Protein AF-A0A7U9MR06-F1 (afdb_monomer_lite)

Structure (mmCIF, N/CA/C/O backbone):
data_AF-A0A7U9MR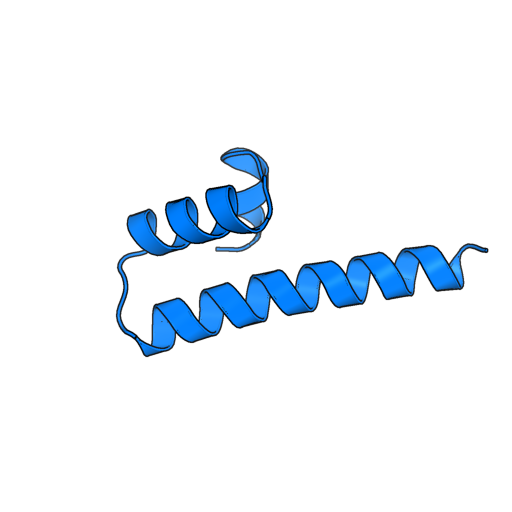06-F1
#
_entry.id   AF-A0A7U9MR06-F1
#
loop_
_atom_site.group_PDB
_atom_site.id
_atom_site.type_symbol
_atom_site.label_atom_id
_atom_site.label_alt_id
_atom_site.label_comp_id
_atom_site.label_asym_id
_atom_site.label_entity_id
_atom_site.label_seq_id
_atom_site.pdbx_PDB_ins_code
_atom_site.Cartn_x
_atom_site.Cartn_y
_atom_site.Cartn_z
_atom_site.occupancy
_atom_site.B_iso_or_equiv
_atom_site.auth_seq_id
_atom_site.auth_comp_id
_atom_site.auth_asym_id
_atom_site.auth_atom_id
_atom_site.pdbx_PDB_model_num
ATOM 1 N N . MET A 1 1 ? 22.377 0.860 -18.644 1.00 63.03 1 MET A N 1
ATOM 2 C CA . MET A 1 1 ? 22.405 1.002 -17.166 1.00 63.03 1 MET A CA 1
ATOM 3 C C . MET A 1 1 ? 21.276 1.886 -16.637 1.00 63.03 1 MET A C 1
ATOM 5 O O . MET A 1 1 ? 20.711 1.513 -15.626 1.00 63.03 1 MET A O 1
ATOM 9 N N . ARG A 1 2 ? 20.889 2.991 -17.300 1.00 68.06 2 ARG A N 1
ATOM 10 C CA . ARG A 1 2 ? 19.747 3.826 -16.856 1.00 68.06 2 ARG A CA 1
ATOM 11 C C . ARG A 1 2 ? 18.378 3.174 -17.092 1.00 68.06 2 ARG A C 1
ATOM 13 O O . ARG A 1 2 ? 17.455 3.383 -16.317 1.00 68.06 2 ARG A O 1
ATOM 20 N N . ASP A 1 3 ? 18.264 2.355 -18.132 1.00 78.12 3 ASP A N 1
ATOM 21 C CA . ASP A 1 3 ? 17.009 1.698 -18.514 1.00 78.12 3 ASP A CA 1
ATOM 22 C C . ASP A 1 3 ? 16.573 0.646 -17.489 1.00 78.12 3 ASP A C 1
ATOM 24 O O . ASP A 1 3 ? 15.398 0.565 -17.152 1.00 78.12 3 ASP A O 1
ATOM 28 N N . GLN A 1 4 ? 17.531 -0.102 -16.934 1.00 83.06 4 GLN A N 1
ATOM 29 C CA . GLN A 1 4 ? 17.254 -1.151 -15.954 1.00 83.06 4 GLN A CA 1
ATOM 30 C C . GLN A 1 4 ? 16.720 -0.570 -14.638 1.00 83.06 4 GLN A C 1
ATOM 32 O O . GLN A 1 4 ? 15.681 -1.011 -14.161 1.00 83.06 4 GLN A O 1
ATOM 37 N N . GLU A 1 5 ? 17.360 0.478 -14.113 1.00 85.25 5 GLU A N 1
ATOM 38 C CA . GLU A 1 5 ? 16.916 1.136 -12.877 1.00 85.25 5 GLU A CA 1
ATOM 39 C C . GLU A 1 5 ? 15.509 1.741 -13.028 1.00 85.25 5 GLU A C 1
ATOM 41 O O . GLU A 1 5 ? 14.680 1.644 -12.124 1.00 85.25 5 GLU A O 1
ATOM 46 N N . ASN A 1 6 ? 15.203 2.322 -14.193 1.00 88.06 6 ASN A N 1
ATOM 47 C CA . ASN A 1 6 ? 13.869 2.848 -14.486 1.00 88.06 6 ASN A CA 1
ATOM 48 C C . ASN A 1 6 ? 12.809 1.739 -14.550 1.00 88.06 6 ASN A C 1
ATOM 50 O O . ASN A 1 6 ? 11.696 1.928 -14.055 1.00 88.06 6 ASN A O 1
ATOM 54 N N . ILE A 1 7 ? 13.150 0.586 -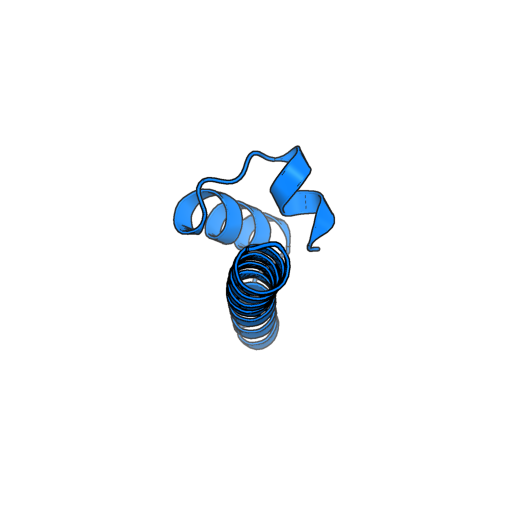15.131 1.00 90.12 7 ILE A N 1
ATOM 55 C CA . ILE A 1 7 ? 12.269 -0.586 -15.175 1.00 90.12 7 ILE A CA 1
ATOM 56 C C . ILE A 1 7 ? 12.029 -1.123 -13.760 1.00 90.12 7 ILE A C 1
ATOM 58 O O . ILE A 1 7 ? 10.882 -1.367 -13.391 1.00 90.12 7 ILE A O 1
ATOM 62 N N . GLU A 1 8 ? 13.077 -1.258 -12.948 1.00 91.25 8 GLU A N 1
ATOM 63 C CA . GLU A 1 8 ? 12.969 -1.739 -11.566 1.00 91.25 8 GLU A CA 1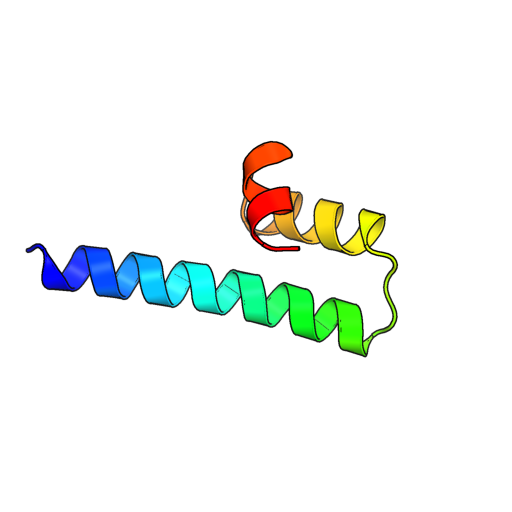
ATOM 64 C C . GLU A 1 8 ? 12.096 -0.815 -10.712 1.00 91.25 8 GLU A C 1
ATOM 66 O O . GLU A 1 8 ? 11.157 -1.285 -10.067 1.00 91.25 8 GLU A O 1
ATOM 71 N N . LYS A 1 9 ? 12.312 0.504 -10.805 1.00 89.44 9 LYS A N 1
ATOM 72 C CA . LYS A 1 9 ? 11.462 1.512 -10.154 1.00 89.44 9 LYS A CA 1
ATOM 73 C C . LYS A 1 9 ? 10.011 1.434 -10.631 1.00 89.44 9 LYS A C 1
ATOM 75 O O . LYS A 1 9 ? 9.091 1.546 -9.825 1.00 89.44 9 LYS A O 1
ATOM 80 N N . GLY A 1 10 ? 9.784 1.228 -11.928 1.00 92.25 10 GLY A N 1
ATOM 81 C CA . GLY A 1 10 ? 8.441 1.063 -12.487 1.00 92.25 10 GLY A CA 1
ATOM 82 C C . GLY A 1 10 ? 7.722 -0.173 -11.939 1.00 92.25 10 GLY A C 1
ATOM 83 O O . GLY A 1 10 ? 6.558 -0.092 -11.545 1.00 92.25 10 GLY A O 1
ATOM 84 N N . ILE A 1 11 ? 8.425 -1.306 -11.857 1.00 94.31 11 ILE A N 1
ATOM 85 C CA . ILE A 1 11 ? 7.900 -2.559 -11.300 1.00 94.31 11 ILE A CA 1
ATOM 86 C C . ILE A 1 11 ? 7.581 -2.399 -9.811 1.00 94.31 11 ILE A C 1
ATOM 88 O O . ILE A 1 11 ? 6.536 -2.866 -9.356 1.00 94.31 11 ILE A O 1
ATOM 92 N N . GLU A 1 12 ? 8.457 -1.747 -9.047 1.00 94.25 12 GLU A N 1
ATOM 93 C CA . GLU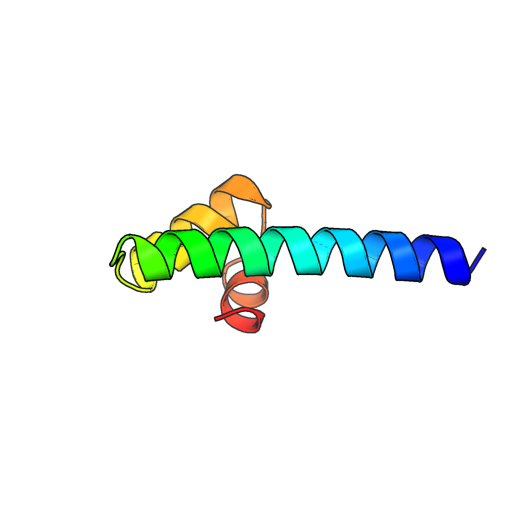 A 1 12 ? 8.237 -1.485 -7.624 1.00 94.25 12 GLU A CA 1
ATOM 94 C C . GLU A 1 12 ? 6.993 -0.622 -7.396 1.00 94.25 12 GLU A C 1
ATOM 96 O O . GLU A 1 12 ? 6.086 -1.040 -6.671 1.00 94.25 12 GLU A O 1
ATOM 101 N N . LYS A 1 13 ? 6.871 0.504 -8.111 1.00 95.31 13 LYS A N 1
ATOM 102 C CA . LYS A 1 13 ? 5.672 1.355 -8.065 1.00 95.31 13 LYS A CA 1
ATOM 103 C C . LYS A 1 13 ? 4.406 0.586 -8.434 1.00 95.31 13 LYS A C 1
ATOM 105 O O . LYS A 1 13 ? 3.397 0.694 -7.742 1.00 95.31 13 LYS A O 1
ATOM 110 N N . GLY A 1 14 ? 4.460 -0.238 -9.482 1.00 96.62 14 GLY A N 1
ATOM 111 C CA . GLY A 1 14 ? 3.330 -1.071 -9.901 1.00 96.62 14 GLY A CA 1
ATOM 112 C C . GLY A 1 14 ? 2.862 -2.041 -8.810 1.00 96.62 14 GLY A C 1
ATOM 113 O O . GLY A 1 14 ? 1.660 -2.201 -8.601 1.00 96.62 14 GLY A O 1
ATOM 114 N N . LYS A 1 15 ? 3.791 -2.646 -8.059 1.00 97.19 15 LYS A N 1
ATOM 115 C CA . LYS A 1 15 ? 3.455 -3.526 -6.926 1.00 97.19 15 LYS A CA 1
ATOM 116 C C . LYS A 1 15 ? 2.767 -2.766 -5.790 1.00 97.19 15 LYS A C 1
ATOM 118 O O . LYS A 1 15 ? 1.837 -3.311 -5.195 1.00 97.19 15 LYS A O 1
ATOM 123 N N . ILE A 1 16 ? 3.206 -1.540 -5.501 1.00 97.44 16 ILE A N 1
ATOM 124 C CA . ILE A 1 16 ? 2.619 -0.696 -4.450 1.00 97.44 16 ILE A CA 1
ATOM 125 C C . ILE A 1 16 ? 1.189 -0.301 -4.835 1.00 97.44 16 ILE A C 1
ATOM 127 O O . ILE A 1 16 ? 0.256 -0.586 -4.083 1.00 97.44 16 ILE A O 1
ATOM 131 N N . TYR A 1 17 ? 0.986 0.241 -6.042 1.00 97.75 17 TYR A N 1
ATOM 132 C CA . TYR A 1 17 ? -0.351 0.595 -6.532 1.00 97.75 17 TYR A CA 1
ATOM 133 C C . TYR A 1 17 ? -1.291 -0.612 -6.611 1.00 97.75 17 TYR A C 1
ATOM 135 O O . TYR A 1 17 ? -2.457 -0.504 -6.237 1.00 97.75 17 TYR A O 1
ATOM 143 N N . GLY A 1 18 ? -0.791 -1.781 -7.025 1.00 97.56 18 GLY A N 1
ATOM 144 C CA . GLY A 1 18 ? -1.578 -3.015 -7.028 1.00 97.56 18 GLY A CA 1
ATOM 145 C C . GLY A 1 18 ? -2.036 -3.431 -5.626 1.00 97.56 18 GLY A C 1
ATOM 146 O O . GLY A 1 18 ? -3.189 -3.816 -5.441 1.00 97.56 18 GLY A O 1
ATOM 147 N N . ALA A 1 19 ? -1.166 -3.306 -4.618 1.00 97.06 19 ALA A N 1
ATOM 148 C CA . ALA A 1 19 ? -1.528 -3.589 -3.231 1.00 97.06 19 ALA A CA 1
ATOM 149 C C . ALA A 1 19 ? -2.575 -2.600 -2.693 1.00 97.06 19 ALA A C 1
ATOM 151 O O . ALA A 1 19 ? -3.523 -3.026 -2.034 1.00 97.06 19 ALA A O 1
ATOM 152 N N . ILE A 1 20 ? -2.433 -1.306 -3.002 1.00 97.62 20 ILE A N 1
ATOM 153 C CA . ILE A 1 20 ? -3.399 -0.265 -2.621 1.00 97.62 20 ILE A CA 1
ATOM 154 C C . ILE A 1 20 ? -4.758 -0.530 -3.268 1.00 97.62 20 ILE A C 1
ATOM 156 O O . ILE A 1 20 ? -5.764 -0.538 -2.563 1.00 97.62 20 ILE A O 1
ATOM 160 N N . SER A 1 21 ? -4.787 -0.803 -4.578 1.00 97.94 21 SER A N 1
ATOM 161 C CA . SER A 1 21 ? -6.018 -1.124 -5.310 1.00 97.94 21 SER A CA 1
ATOM 162 C C . SER A 1 21 ? -6.739 -2.306 -4.674 1.00 97.94 21 SER A C 1
ATOM 164 O O . SER A 1 21 ? -7.908 -2.187 -4.333 1.00 97.94 21 SER A O 1
ATOM 166 N N . MET A 1 22 ? -6.021 -3.401 -4.401 1.00 97.81 22 MET A N 1
ATOM 167 C CA . MET A 1 22 ? -6.600 -4.578 -3.751 1.00 97.81 22 MET A CA 1
ATOM 168 C C . MET A 1 22 ? -7.175 -4.253 -2.366 1.00 97.81 22 MET A C 1
ATOM 170 O O . MET A 1 22 ? -8.228 -4.768 -2.002 1.00 97.81 22 MET A O 1
ATOM 174 N N . CYS A 1 23 ? -6.514 -3.401 -1.576 1.00 97.12 23 CYS A N 1
ATOM 175 C CA . CYS A 1 23 ? -7.050 -3.018 -0.272 1.00 97.12 23 CYS A CA 1
ATOM 176 C C . CYS A 1 23 ? -8.292 -2.118 -0.394 1.00 97.12 23 CYS A C 1
ATOM 178 O O . CYS A 1 23 ? -9.224 -2.277 0.393 1.00 97.12 23 CYS A O 1
ATOM 180 N N . ARG A 1 24 ? -8.336 -1.220 -1.389 1.00 96.81 24 ARG A N 1
ATOM 181 C CA . ARG A 1 24 ? -9.524 -0.407 -1.705 1.00 96.81 24 ARG A CA 1
ATOM 182 C C . ARG A 1 24 ? -10.692 -1.286 -2.166 1.00 96.81 24 ARG A C 1
ATOM 184 O O . ARG A 1 24 ? -11.799 -1.103 -1.674 1.00 96.81 24 ARG A O 1
ATOM 191 N N . ASP A 1 25 ? -10.437 -2.283 -3.015 1.00 98.25 25 ASP A N 1
ATOM 192 C CA . ASP A 1 25 ? -11.450 -3.244 -3.487 1.00 98.25 25 ASP A CA 1
ATOM 193 C C . ASP A 1 25 ? -12.045 -4.077 -2.341 1.00 98.25 25 ASP A C 1
ATOM 195 O O . ASP A 1 25 ? -13.222 -4.430 -2.354 1.00 98.25 25 ASP A O 1
ATOM 199 N N . LEU A 1 26 ? -11.239 -4.362 -1.317 1.00 97.19 26 LEU A N 1
ATOM 200 C CA . LEU A 1 26 ? -11.670 -5.031 -0.089 1.00 97.19 26 LEU A CA 1
ATOM 201 C C . LEU A 1 26 ? -12.361 -4.084 0.914 1.00 97.19 26 LEU A C 1
ATOM 203 O O . LEU A 1 26 ? -12.766 -4.530 1.987 1.00 97.19 26 LEU A O 1
ATOM 207 N N . GLY A 1 27 ? -12.488 -2.793 0.594 1.00 97.38 27 GLY A N 1
ATOM 208 C CA . GLY A 1 27 ? -13.146 -1.796 1.439 1.00 97.38 27 GLY A CA 1
ATOM 209 C C . GLY A 1 27 ? -12.357 -1.406 2.689 1.00 97.38 27 GLY A C 1
ATOM 210 O O . GLY A 1 27 ? -12.958 -0.979 3.675 1.00 97.38 27 GLY A O 1
ATOM 211 N N . LEU A 1 28 ? -11.028 -1.571 2.692 1.00 97.31 28 LEU A N 1
ATOM 212 C CA . LEU A 1 28 ? -10.211 -1.168 3.836 1.00 97.31 28 LEU A CA 1
ATOM 213 C C . LEU A 1 28 ? -10.159 0.365 3.953 1.00 97.31 28 LEU A C 1
ATOM 215 O O . LEU A 1 28 ? -10.042 1.051 2.934 1.00 97.31 28 LEU A O 1
ATOM 219 N N . P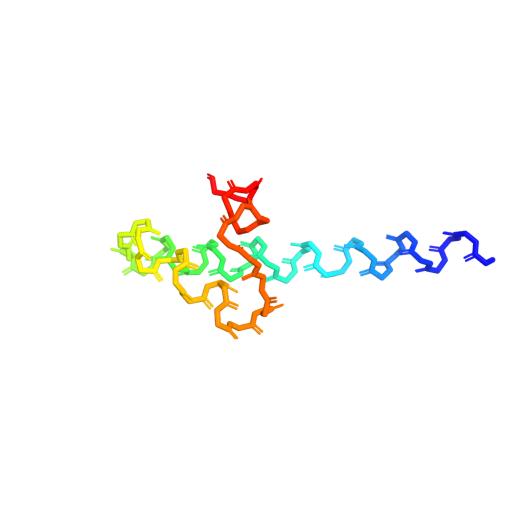RO A 1 29 ? -10.185 0.914 5.181 1.00 97.06 29 PRO A N 1
ATOM 220 C CA . PRO A 1 29 ? -9.987 2.342 5.394 1.00 97.06 29 PRO A CA 1
ATOM 221 C C . PRO A 1 29 ? -8.539 2.740 5.082 1.00 97.06 29 PRO A C 1
ATOM 223 O O . PRO A 1 29 ? -7.618 1.949 5.292 1.00 97.06 29 PRO A O 1
ATOM 226 N N . GLU A 1 30 ? -8.320 3.979 4.635 1.00 95.00 30 GLU A N 1
ATOM 227 C CA . GLU A 1 30 ? -6.997 4.462 4.203 1.00 95.00 30 GLU A CA 1
ATOM 228 C C . GLU A 1 30 ? -5.899 4.288 5.258 1.00 95.00 30 GLU A C 1
ATOM 230 O O . GLU A 1 30 ? -4.779 3.943 4.900 1.00 95.00 30 GLU A O 1
ATOM 235 N N . GLU A 1 31 ? -6.214 4.443 6.548 1.00 95.94 31 GLU A N 1
ATOM 236 C CA . GLU A 1 31 ? -5.263 4.210 7.645 1.00 95.94 31 GLU A CA 1
ATOM 237 C C . GLU A 1 31 ? -4.724 2.767 7.651 1.00 95.94 31 GLU A C 1
ATOM 239 O O . GLU A 1 31 ? -3.517 2.544 7.773 1.00 95.94 31 GLU A O 1
ATOM 244 N N . GLU A 1 32 ? -5.599 1.782 7.432 1.00 96.81 32 GLU A N 1
ATOM 245 C CA . GLU A 1 32 ? -5.213 0.371 7.352 1.00 96.81 32 GLU A CA 1
ATOM 246 C C . GLU A 1 32 ? -4.460 0.062 6.054 1.00 96.81 32 GLU A C 1
ATOM 248 O O . GLU A 1 32 ? -3.518 -0.734 6.062 1.00 96.81 32 GLU A O 1
ATOM 253 N N . ILE A 1 33 ? -4.835 0.696 4.935 1.00 97.50 33 ILE A N 1
ATOM 254 C CA . ILE A 1 33 ? -4.096 0.571 3.668 1.00 97.50 33 ILE A CA 1
ATOM 255 C C . ILE A 1 33 ? -2.674 1.097 3.849 1.00 97.50 33 ILE A C 1
ATOM 257 O O . ILE A 1 33 ? -1.709 0.420 3.492 1.00 97.50 33 ILE A O 1
ATOM 261 N N . LEU A 1 34 ? -2.549 2.282 4.442 1.00 97.00 34 LEU A N 1
ATOM 262 C CA . LEU A 1 34 ? -1.288 2.960 4.680 1.00 97.00 34 LEU A CA 1
ATOM 263 C C . LEU A 1 34 ? -0.375 2.109 5.567 1.00 97.00 34 LEU A C 1
ATOM 265 O O . LEU A 1 34 ? 0.761 1.835 5.181 1.00 97.00 34 LEU A O 1
ATOM 269 N N . LYS A 1 35 ? -0.897 1.579 6.678 1.00 96.81 35 LYS A N 1
ATOM 270 C CA . LYS A 1 35 ? -0.152 0.668 7.554 1.00 96.81 35 LYS A CA 1
ATOM 271 C C . LYS A 1 35 ? 0.324 -0.586 6.812 1.00 96.81 35 LYS A C 1
ATOM 273 O O . LYS A 1 35 ? 1.503 -0.931 6.877 1.00 96.81 35 LYS A O 1
ATOM 278 N N . LYS A 1 36 ? -0.555 -1.234 6.038 1.00 95.62 36 LYS A N 1
ATOM 279 C CA . LYS A 1 36 ? -0.201 -2.436 5.260 1.00 95.62 36 LYS A CA 1
ATOM 280 C C . LYS A 1 36 ? 0.862 -2.161 4.200 1.00 95.62 36 LYS A C 1
ATOM 282 O O . LYS A 1 36 ? 1.732 -3.003 3.982 1.00 95.62 36 LYS A O 1
ATOM 287 N N . VAL A 1 37 ? 0.797 -1.012 3.531 1.00 96.31 37 VAL A N 1
ATOM 288 C CA . VAL A 1 37 ? 1.782 -0.600 2.522 1.00 96.31 37 VAL A CA 1
ATOM 289 C C . VAL A 1 37 ? 3.135 -0.313 3.176 1.00 96.31 37 VAL A C 1
ATOM 291 O O . VAL A 1 37 ? 4.146 -0.829 2.700 1.00 96.31 37 VAL A O 1
ATOM 294 N N . GLN A 1 38 ? 3.160 0.409 4.300 1.00 97.38 38 GLN A N 1
ATOM 295 C CA . GLN A 1 38 ? 4.383 0.638 5.076 1.00 97.38 38 GLN A CA 1
ATOM 296 C C . GLN A 1 38 ? 5.042 -0.677 5.502 1.00 97.38 38 GLN A C 1
ATOM 298 O O . GLN A 1 38 ? 6.226 -0.877 5.248 1.00 97.38 38 GLN A O 1
ATOM 303 N N . GLU A 1 39 ? 4.284 -1.605 6.093 1.00 96.12 39 GLU A N 1
ATOM 304 C CA . GLU A 1 39 ? 4.815 -2.889 6.569 1.00 96.12 39 GLU A CA 1
ATOM 305 C C . GLU A 1 39 ? 5.324 -3.767 5.417 1.00 96.12 39 GLU A C 1
ATOM 307 O O . GLU A 1 39 ? 6.405 -4.355 5.502 1.00 96.12 39 GLU A O 1
ATOM 312 N N . LYS A 1 40 ? 4.567 -3.846 4.315 1.00 95.81 40 LYS A N 1
ATOM 313 C CA . LYS A 1 40 ? 4.874 -4.733 3.183 1.00 95.81 40 LYS A CA 1
ATOM 314 C C . LYS A 1 40 ? 6.061 -4.256 2.352 1.00 95.81 40 LYS A C 1
ATOM 316 O O . LYS A 1 40 ? 6.842 -5.087 1.891 1.00 95.81 40 LYS A O 1
ATOM 321 N N . PHE A 1 41 ? 6.181 -2.947 2.148 1.00 95.62 41 PHE A N 1
ATOM 322 C CA . PHE A 1 41 ? 7.208 -2.345 1.295 1.00 95.62 41 PHE A CA 1
ATOM 323 C C . PHE A 1 41 ? 8.310 -1.639 2.090 1.00 95.62 41 PHE A C 1
ATOM 325 O O . PHE A 1 41 ? 9.240 -1.111 1.493 1.00 95.62 41 PHE A O 1
ATOM 332 N N . ARG A 1 42 ? 8.243 -1.679 3.430 1.00 96.50 42 ARG A N 1
ATOM 333 C CA . ARG A 1 42 ? 9.186 -1.023 4.352 1.00 96.50 42 ARG A CA 1
ATOM 334 C C . ARG A 1 42 ? 9.326 0.479 4.083 1.00 96.50 42 ARG A C 1
ATOM 336 O O . ARG A 1 42 ? 10.419 1.025 4.193 1.00 96.50 42 ARG A O 1
ATOM 343 N N . LEU A 1 43 ? 8.213 1.119 3.734 1.00 95.44 43 LEU A N 1
ATOM 344 C CA . LEU A 1 43 ? 8.151 2.551 3.458 1.00 95.44 43 LEU A CA 1
ATOM 345 C C . LEU A 1 43 ? 7.966 3.338 4.753 1.00 95.44 43 LEU A C 1
ATOM 347 O O . LEU A 1 43 ? 7.255 2.909 5.668 1.00 95.44 43 LEU A O 1
ATOM 351 N N . SER A 1 44 ? 8.55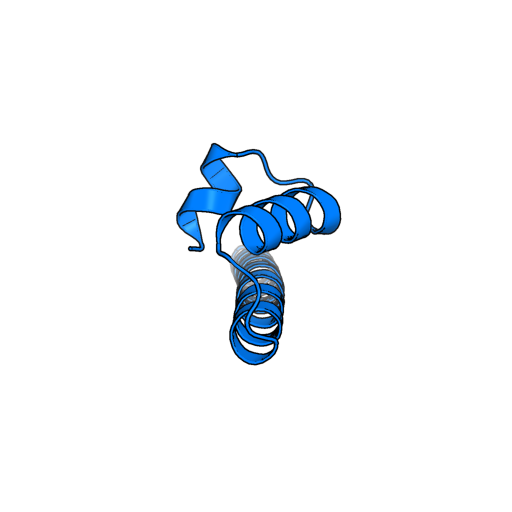7 4.527 4.807 1.00 96.38 44 SER A N 1
ATOM 352 C CA . SER A 1 44 ? 8.201 5.525 5.810 1.00 96.38 44 SER A CA 1
ATOM 353 C C . SER A 1 44 ? 6.750 5.992 5.637 1.00 96.38 44 SER A C 1
ATOM 355 O O . SER A 1 44 ? 6.084 5.727 4.634 1.00 96.38 44 SER A O 1
ATOM 357 N N . LEU A 1 45 ? 6.229 6.696 6.645 1.00 93.06 45 LEU A N 1
ATOM 358 C CA . LEU A 1 45 ? 4.896 7.302 6.568 1.00 93.06 45 LEU A CA 1
ATOM 359 C C . LEU A 1 45 ? 4.790 8.308 5.424 1.00 93.06 45 LEU A C 1
ATOM 361 O O . LEU A 1 45 ? 3.754 8.378 4.774 1.00 93.06 45 LEU A O 1
ATOM 365 N N . GLU A 1 46 ? 5.845 9.081 5.196 1.00 95.94 46 GLU A N 1
ATOM 366 C CA . GLU A 1 46 ? 5.877 10.094 4.146 1.00 95.94 46 GLU A CA 1
ATOM 367 C C . GLU A 1 46 ? 5.857 9.436 2.767 1.00 95.94 46 GLU A C 1
ATOM 369 O O . GLU A 1 46 ? 4.982 9.750 1.967 1.00 95.94 46 GLU A O 1
ATOM 374 N N . GLU A 1 47 ? 6.714 8.437 2.540 1.00 94.56 47 GLU A N 1
ATOM 375 C CA . GLU A 1 47 ? 6.752 7.694 1.275 1.00 94.56 47 GLU A CA 1
ATOM 376 C C . GLU A 1 47 ? 5.432 6.972 0.991 1.00 94.56 47 GLU A C 1
ATOM 378 O O . GLU A 1 47 ? 4.938 7.011 -0.130 1.00 94.56 47 GLU A O 1
ATOM 383 N N . ALA A 1 48 ? 4.822 6.325 1.991 1.00 94.56 48 ALA A N 1
ATOM 384 C CA . ALA A 1 48 ? 3.550 5.629 1.800 1.00 94.56 48 ALA A CA 1
ATOM 385 C C . ALA A 1 48 ? 2.399 6.590 1.451 1.00 94.56 48 ALA A C 1
ATOM 387 O O . ALA A 1 48 ? 1.516 6.223 0.674 1.00 94.56 48 ALA A O 1
ATOM 388 N N . LYS A 1 49 ? 2.418 7.820 1.986 1.00 94.88 49 LYS A N 1
ATOM 389 C CA . LYS A 1 49 ? 1.430 8.863 1.667 1.00 94.88 49 LYS A CA 1
ATOM 390 C C . LYS A 1 49 ? 1.530 9.364 0.231 1.00 94.88 49 LYS A C 1
ATOM 392 O O . LYS A 1 49 ? 0.517 9.783 -0.305 1.00 94.88 49 LYS A O 1
ATOM 397 N N . GLU A 1 50 ? 2.696 9.301 -0.409 1.00 95.44 50 GLU A N 1
ATOM 398 C CA . GLU A 1 50 ? 2.832 9.710 -1.816 1.00 95.44 50 GLU A CA 1
ATOM 399 C C . GLU A 1 50 ? 2.064 8.796 -2.791 1.00 95.44 50 GLU A C 1
ATOM 401 O O . GLU A 1 50 ? 1.847 9.166 -3.946 1.00 95.44 50 GLU A O 1
ATOM 406 N N . TYR A 1 51 ? 1.649 7.605 -2.348 1.00 92.81 51 TYR A N 1
ATOM 407 C CA . TYR A 1 51 ? 0.922 6.635 -3.171 1.00 92.81 51 TYR A CA 1
ATOM 408 C C . TYR A 1 51 ? -0.599 6.623 -2.960 1.00 92.81 51 TYR A C 1
ATOM 410 O O . TYR A 1 51 ? -1.290 5.954 -3.739 1.00 92.81 51 TYR A O 1
ATOM 418 N N . LEU A 1 52 ? -1.115 7.289 -1.921 1.00 87.69 52 LEU A N 1
ATOM 419 C CA . LEU A 1 52 ? -2.534 7.265 -1.537 1.00 87.69 52 LEU A CA 1
ATOM 420 C C . LEU A 1 52 ? -3.284 8.503 -2.023 1.00 87.69 52 LEU A C 1
ATOM 422 O O . LEU A 1 52 ? -4.370 8.270 -2.616 1.00 87.69 52 LEU A O 1
#

Sequence (52 aa):
MRDQENIEKGIEKGKIYGAISMCRDLGLPEEEILKKVQEKFRLSLEEAKEYL

Secondary structure (DSSP, 8-state):
-HHHHHHHHHHHHHHHHHHHHHHHHTT--HHHHHHHHHHHHT--HHHHHTT-

Radius of gyration: 11.98 Å; chains: 1; bounding box: 36×15×26 Å

Foldseek 3Di:
DVVVVVVVVVVLLVVLLVQLVVCVVVVHDPVVNLVCSCVVSVDDSVRSVVND

pLDDT: mean 93.53, std 6.9, range [63.03, 98.25]